Protein AF-A0A170W7Z3-F1 (afdb_monomer_lite)

InterPro domains:
  IPR026541 MRG domain [PF05712] (7-126)
  IPR038217 MRG, C-terminal domain superfamily [G3DSA:1.10.274.30] (10-127)

Radius of gyration: 22.73 Å; chains: 1; bounding box: 53×62×48 Å

Sequence (127 aa):
SDSDGSDDDFSSRAVHFIVSPTLMSTLNNDHALITEKSKVVNLPGVPTAVEVLEMWMREYTLSQVRLMCHNCQKRGHLRPSAGRPANTITIDNFCTSANLCREVADGLRIFLDFTIGTILLYEEERR

pLDDT: mean 81.75, std 17.05, range [41.94, 97.06]

Foldseek 3Di:
DDDDDDPPDPVPPDDDDDDDPVRVVVVVVVCCCCPVVVDDADPPHVVHLLVVLVVVLVVVLVVLVVVQVVLVVVVVPDDDDPDDPPPHCDPVNSVVVSVVSVVVSVVVVVVCVPPVQPPVDDPSHND

Structure (mmCIF, N/CA/C/O backbone):
data_AF-A0A170W7Z3-F1
#
_entry.id   AF-A0A170W7Z3-F1
#
loop_
_atom_site.group_PDB
_atom_site.id
_atom_site.type_symbol
_atom_site.label_atom_id
_atom_site.label_alt_id
_atom_site.label_comp_id
_atom_site.label_asym_id
_atom_site.label_entity_id
_atom_site.label_seq_id
_atom_site.pdbx_PDB_ins_code
_atom_site.Cartn_x
_atom_site.Cartn_y
_atom_site.Cartn_z
_atom_site.occupancy
_atom_site.B_iso_or_equiv
_atom_site.auth_seq_id
_atom_site.auth_comp_id
_atom_site.auth_asym_id
_atom_site.auth_atom_id
_atom_site.pdbx_PDB_model_num
ATOM 1 N N . SER A 1 1 ? 8.832 -46.876 18.497 1.00 44.28 1 SER A N 1
ATOM 2 C CA . SER A 1 1 ? 9.269 -45.513 18.825 1.00 44.28 1 SER A CA 1
ATOM 3 C C . SER A 1 1 ? 9.614 -44.861 17.516 1.00 44.28 1 SER A C 1
ATOM 5 O O . SER A 1 1 ? 10.765 -44.937 17.118 1.00 44.28 1 SER A O 1
ATOM 7 N N . ASP A 1 2 ? 8.613 -44.316 16.832 1.00 41.94 2 ASP A N 1
ATOM 8 C CA . ASP A 1 2 ? 8.785 -43.804 15.474 1.00 41.94 2 ASP A CA 1
ATOM 9 C C . ASP A 1 2 ? 8.496 -42.307 15.513 1.00 41.94 2 ASP A C 1
ATOM 11 O O . ASP A 1 2 ? 7.349 -41.871 15.601 1.00 41.94 2 ASP A O 1
ATOM 15 N N . SER A 1 3 ? 9.579 -41.536 15.559 1.00 58.91 3 SER A N 1
ATOM 16 C CA . SER A 1 3 ? 9.583 -40.144 15.133 1.00 58.91 3 SER A CA 1
ATOM 17 C C . SER A 1 3 ? 9.641 -40.144 13.614 1.00 58.91 3 SER A C 1
ATOM 19 O O . SER A 1 3 ? 10.616 -40.641 13.055 1.00 58.91 3 SER A O 1
ATOM 21 N N . ASP A 1 4 ? 8.647 -39.547 12.969 1.00 50.69 4 ASP A N 1
ATOM 22 C CA . ASP A 1 4 ? 8.819 -39.002 11.628 1.00 50.69 4 ASP A CA 1
ATOM 23 C C . ASP A 1 4 ? 8.270 -37.576 11.639 1.00 50.69 4 ASP A C 1
ATOM 25 O O . ASP A 1 4 ? 7.073 -37.342 11.820 1.00 50.69 4 ASP A O 1
ATOM 29 N N . GLY A 1 5 ? 9.203 -36.627 11.611 1.00 56.19 5 GLY A N 1
ATOM 30 C CA . GLY A 1 5 ? 8.936 -35.199 11.575 1.00 56.19 5 GLY A CA 1
ATOM 31 C C . GLY A 1 5 ? 8.610 -34.767 10.151 1.00 56.19 5 GLY A C 1
ATOM 32 O O . GLY A 1 5 ? 9.293 -35.139 9.200 1.00 56.19 5 GLY A O 1
ATOM 33 N N . SER A 1 6 ? 7.567 -33.957 10.004 1.00 52.16 6 SER A N 1
ATOM 34 C CA . SER A 1 6 ? 7.235 -33.287 8.742 1.00 52.16 6 SER A CA 1
ATOM 35 C C . SER A 1 6 ? 6.566 -31.935 8.994 1.00 52.16 6 SER A C 1
ATOM 37 O O . SER A 1 6 ? 5.547 -31.606 8.398 1.00 52.16 6 SER A O 1
ATOM 39 N N . ASP A 1 7 ? 7.170 -31.132 9.875 1.00 54.16 7 ASP A N 1
ATOM 40 C CA . ASP A 1 7 ? 6.730 -29.755 10.152 1.00 54.16 7 ASP A CA 1
ATOM 41 C C . ASP A 1 7 ? 7.517 -28.690 9.347 1.00 54.16 7 ASP A C 1
ATOM 43 O O . ASP A 1 7 ? 7.304 -27.492 9.525 1.00 54.16 7 ASP A O 1
ATOM 47 N N . ASP A 1 8 ? 8.396 -29.089 8.417 1.00 52.53 8 ASP A N 1
ATOM 48 C CA . ASP A 1 8 ? 9.417 -28.193 7.843 1.00 52.53 8 ASP A CA 1
ATOM 49 C C . ASP A 1 8 ? 9.124 -27.595 6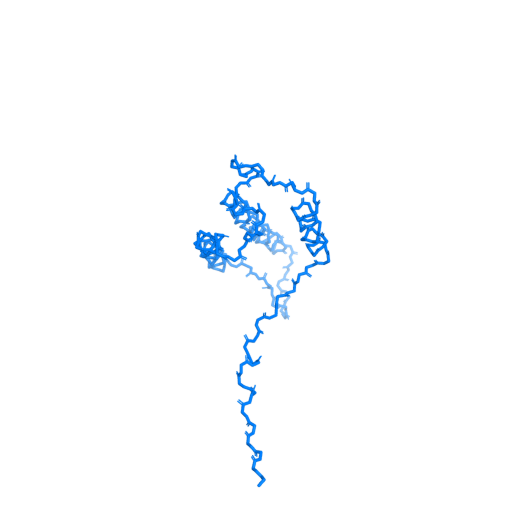.445 1.00 52.53 8 ASP A C 1
ATOM 51 O O . ASP A 1 8 ? 10.005 -26.949 5.879 1.00 52.53 8 ASP A O 1
ATOM 55 N N . ASP A 1 9 ? 7.920 -27.720 5.865 1.00 52.75 9 ASP A N 1
ATOM 56 C CA . ASP A 1 9 ? 7.674 -27.203 4.492 1.00 52.75 9 ASP A CA 1
ATOM 57 C C . ASP A 1 9 ? 6.904 -25.864 4.410 1.00 52.75 9 ASP A C 1
ATOM 59 O O . ASP A 1 9 ? 6.962 -25.161 3.400 1.00 52.75 9 ASP A O 1
ATOM 63 N N . PHE A 1 10 ? 6.245 -25.413 5.485 1.00 50.44 10 PHE A N 1
ATOM 64 C CA . PHE A 1 10 ? 5.542 -24.112 5.480 1.00 50.44 10 PHE A CA 1
ATOM 65 C C . PHE A 1 10 ? 6.452 -22.904 5.755 1.00 50.44 10 PHE A C 1
ATOM 67 O O . PHE A 1 10 ? 6.100 -21.770 5.423 1.00 50.44 10 PHE A O 1
ATOM 74 N N . SER A 1 11 ? 7.635 -23.129 6.331 1.00 56.53 11 SER A N 1
ATOM 75 C CA . SER A 1 11 ? 8.569 -22.057 6.705 1.00 56.53 11 SER A CA 1
ATOM 76 C C . SER A 1 11 ? 9.284 -21.435 5.492 1.00 56.53 11 SER A C 1
ATOM 78 O O . SER A 1 11 ? 9.620 -20.249 5.489 1.00 56.53 11 SER A O 1
ATOM 80 N N . SER A 1 12 ? 9.441 -22.191 4.399 1.00 55.78 12 SER A N 1
ATOM 81 C CA . SER A 1 12 ? 10.279 -21.814 3.246 1.00 55.78 12 SER A CA 1
ATOM 82 C C . SER A 1 12 ? 9.732 -20.678 2.370 1.00 55.78 12 SER A C 1
ATOM 84 O O . SER A 1 12 ? 10.410 -20.237 1.441 1.00 55.78 12 SER A O 1
ATOM 86 N N . ARG A 1 13 ? 8.520 -20.175 2.636 1.00 64.50 13 ARG A N 1
ATOM 87 C CA . ARG A 1 13 ? 7.887 -19.116 1.829 1.00 64.50 13 ARG A CA 1
ATOM 88 C C . ARG A 1 13 ? 7.434 -17.899 2.630 1.00 64.50 13 ARG A C 1
ATOM 90 O O . ARG A 1 13 ? 6.672 -17.083 2.111 1.00 64.50 13 ARG A O 1
ATOM 97 N N . ALA A 1 14 ? 7.898 -17.763 3.871 1.00 74.12 14 ALA A N 1
ATOM 98 C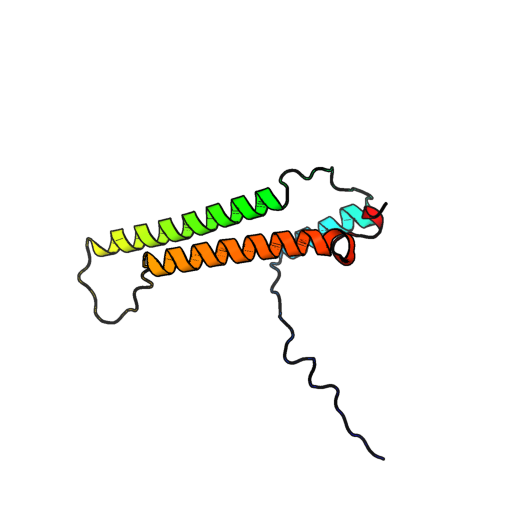 CA . ALA A 1 14 ? 7.609 -16.592 4.684 1.00 74.12 14 ALA A CA 1
ATOM 99 C C . ALA A 1 14 ? 8.170 -15.325 4.010 1.00 74.12 14 ALA A C 1
ATOM 101 O O . ALA A 1 14 ? 9.382 -15.139 3.889 1.00 74.12 14 ALA A O 1
ATOM 102 N N . VAL A 1 15 ? 7.280 -14.444 3.547 1.00 81.56 15 VAL A N 1
ATOM 103 C CA . VAL A 1 15 ? 7.659 -13.130 3.018 1.00 81.56 15 VAL A CA 1
ATOM 104 C C . VAL A 1 15 ? 7.954 -12.219 4.203 1.00 81.56 15 VAL A C 1
ATOM 106 O O . VAL A 1 15 ? 7.051 -11.823 4.936 1.00 81.56 15 VAL A O 1
ATOM 109 N N . HIS A 1 16 ? 9.229 -11.891 4.403 1.00 82.69 16 HIS A N 1
ATOM 110 C CA . HIS A 1 16 ? 9.641 -11.011 5.489 1.00 82.69 16 HIS A CA 1
ATOM 111 C C . HIS A 1 16 ? 9.473 -9.539 5.089 1.00 82.69 16 HIS A C 1
ATOM 113 O O . HIS A 1 16 ? 10.255 -9.002 4.301 1.00 82.69 16 HIS A O 1
ATOM 119 N N . PHE A 1 17 ? 8.482 -8.861 5.666 1.00 84.12 17 PHE A N 1
ATOM 120 C CA . PHE A 1 17 ? 8.316 -7.417 5.513 1.00 84.12 17 PHE A CA 1
ATOM 121 C C . PHE A 1 17 ? 9.184 -6.665 6.521 1.00 84.12 17 PHE A C 1
ATOM 123 O O . PHE A 1 17 ? 9.109 -6.892 7.726 1.00 84.12 17 PHE A O 1
ATOM 130 N N . ILE A 1 18 ? 10.010 -5.743 6.027 1.00 89.75 18 ILE A N 1
ATOM 131 C CA . ILE A 1 18 ? 10.804 -4.859 6.882 1.00 89.75 18 ILE A CA 1
ATOM 132 C C . ILE A 1 18 ? 10.001 -3.579 7.115 1.00 89.75 18 ILE A C 1
ATOM 134 O O . ILE A 1 18 ? 9.816 -2.778 6.200 1.00 89.75 18 ILE A O 1
ATOM 138 N N . VAL A 1 19 ? 9.540 -3.381 8.348 1.00 90.25 19 VAL A N 1
ATOM 139 C CA . VAL A 1 19 ? 8.846 -2.162 8.782 1.00 90.25 19 VAL A CA 1
ATOM 140 C C . VAL A 1 19 ? 9.873 -1.205 9.382 1.00 90.25 19 VAL A C 1
ATOM 142 O O . VAL A 1 19 ? 10.664 -1.590 10.242 1.00 90.25 19 VAL A O 1
ATOM 145 N N . SER A 1 20 ? 9.891 0.049 8.923 1.00 94.69 20 SER A N 1
ATOM 146 C CA . SER A 1 20 ? 10.822 1.045 9.461 1.00 94.69 20 SER A CA 1
ATOM 147 C C . SER A 1 20 ? 10.486 1.381 10.924 1.00 94.69 20 SER A C 1
ATOM 149 O O . SER A 1 20 ? 9.312 1.348 11.300 1.00 94.69 20 SER A O 1
ATOM 151 N N . PRO A 1 21 ? 11.468 1.770 11.760 1.00 95.12 21 PRO A N 1
ATOM 152 C CA . PRO A 1 21 ? 11.202 2.139 13.154 1.00 95.12 21 PRO A CA 1
ATOM 153 C C . PRO A 1 21 ? 10.176 3.271 13.291 1.00 95.12 21 PRO A C 1
ATOM 155 O O . PRO A 1 21 ? 9.356 3.266 14.206 1.00 95.12 21 PRO A O 1
ATOM 158 N N . THR A 1 22 ? 10.189 4.225 12.356 1.00 96.38 22 THR A N 1
ATOM 159 C CA . THR A 1 22 ? 9.212 5.317 12.309 1.00 96.38 22 THR A CA 1
ATOM 160 C C . THR A 1 22 ? 7.804 4.790 12.062 1.00 96.38 22 THR A C 1
ATOM 162 O O . THR A 1 22 ? 6.895 5.157 12.798 1.00 96.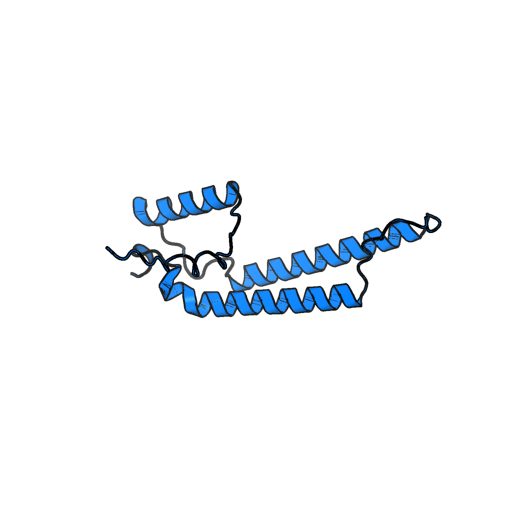38 22 THR A O 1
ATOM 165 N N . LEU A 1 23 ? 7.630 3.895 11.083 1.00 94.44 23 LEU A N 1
ATOM 166 C CA . LEU A 1 23 ? 6.325 3.311 10.776 1.00 94.44 23 LEU A CA 1
ATOM 167 C C . LEU A 1 23 ? 5.823 2.435 11.929 1.00 94.44 23 LEU A C 1
ATOM 169 O O . LEU A 1 23 ? 4.656 2.520 12.294 1.00 94.44 23 LEU A O 1
ATOM 173 N N . MET A 1 24 ? 6.713 1.669 12.562 1.00 95.88 24 MET A N 1
ATOM 174 C CA . MET A 1 24 ? 6.376 0.880 13.748 1.00 95.88 24 MET A CA 1
ATOM 175 C C . MET A 1 24 ? 5.892 1.771 14.902 1.00 95.88 24 MET A C 1
ATOM 177 O O . MET A 1 24 ? 4.898 1.465 15.553 1.00 95.88 24 MET A O 1
ATOM 181 N N . SER A 1 25 ? 6.555 2.907 15.133 1.00 96.69 25 SER A N 1
ATOM 182 C CA . SER A 1 25 ? 6.119 3.890 16.132 1.00 96.69 25 SER A CA 1
ATOM 183 C C . SER A 1 25 ? 4.727 4.453 15.817 1.00 96.69 25 SER A C 1
ATOM 185 O O . SER A 1 25 ? 3.886 4.557 16.709 1.00 96.69 25 SER A O 1
ATOM 187 N N . THR A 1 26 ? 4.452 4.756 14.543 1.00 96.12 26 THR A N 1
ATOM 188 C CA . THR A 1 26 ? 3.125 5.200 14.095 1.00 96.12 26 THR A CA 1
ATOM 189 C C . THR A 1 26 ? 2.052 4.143 14.354 1.00 96.12 26 THR A C 1
ATOM 191 O O . THR A 1 26 ? 1.016 4.491 14.912 1.00 96.12 26 THR A O 1
ATOM 194 N N . LEU A 1 27 ? 2.312 2.872 14.027 1.00 95.06 27 LEU A N 1
ATOM 195 C CA . LEU A 1 27 ? 1.379 1.761 14.266 1.00 95.06 27 LEU A CA 1
ATOM 196 C C . LEU A 1 27 ? 1.089 1.556 15.759 1.00 95.06 27 LEU A C 1
ATOM 198 O O . LEU A 1 27 ? -0.061 1.404 16.154 1.00 95.06 27 LEU A O 1
ATOM 202 N N . ASN A 1 28 ? 2.117 1.620 16.607 1.00 95.81 28 ASN A N 1
ATOM 203 C CA . ASN A 1 28 ? 1.938 1.502 18.057 1.00 95.81 28 ASN A CA 1
ATOM 204 C C . ASN A 1 28 ? 1.096 2.653 18.627 1.00 95.81 28 ASN A C 1
ATOM 206 O O . ASN A 1 28 ? 0.261 2.450 19.508 1.00 95.81 28 ASN A O 1
ATOM 210 N N . ASN A 1 29 ? 1.315 3.872 18.131 1.00 96.12 29 ASN A N 1
ATOM 211 C CA . ASN A 1 29 ? 0.524 5.025 18.543 1.00 96.12 29 ASN A CA 1
ATOM 212 C C . ASN A 1 29 ? -0.932 4.930 18.059 1.00 96.12 29 ASN A C 1
ATOM 214 O O . ASN A 1 29 ? -1.834 5.287 18.811 1.00 96.12 29 ASN A O 1
ATOM 218 N N . ASP A 1 30 ? -1.155 4.449 16.837 1.00 95.12 30 ASP A N 1
ATOM 219 C CA . ASP A 1 30 ? -2.488 4.195 16.282 1.00 95.12 30 ASP A CA 1
ATOM 220 C C . ASP A 1 30 ? -3.274 3.190 17.141 1.00 95.12 30 ASP A C 1
ATOM 222 O O . ASP A 1 30 ? -4.353 3.516 17.642 1.00 95.12 30 ASP A O 1
ATOM 226 N N . HIS A 1 31 ? -2.657 2.048 17.465 1.00 94.81 31 HIS A N 1
ATOM 227 C CA . HIS A 1 31 ? -3.227 1.056 18.378 1.00 94.81 31 HIS A CA 1
ATOM 228 C C . HIS A 1 31 ? -3.652 1.678 19.718 1.00 94.81 31 HIS A C 1
ATOM 230 O O . HIS A 1 31 ? -4.780 1.479 20.168 1.00 94.81 31 HIS A O 1
ATOM 236 N N . ALA A 1 32 ? -2.776 2.463 20.358 1.00 95.81 32 ALA A N 1
ATOM 237 C CA . ALA A 1 32 ? -3.082 3.105 21.640 1.00 95.81 32 ALA A CA 1
ATOM 238 C C . ALA A 1 32 ? -4.197 4.167 21.532 1.00 95.81 32 ALA A C 1
ATOM 240 O O . ALA A 1 32 ? -4.952 4.387 22.481 1.00 95.81 32 ALA A O 1
ATOM 241 N N . LEU A 1 33 ? -4.321 4.859 20.394 1.00 95.00 33 LEU A N 1
ATOM 242 C CA . LEU A 1 33 ? -5.397 5.831 20.178 1.00 95.00 33 LEU A CA 1
ATOM 243 C C . LEU A 1 33 ? -6.766 5.152 20.081 1.00 95.00 33 LEU A C 1
ATOM 245 O O . LEU A 1 33 ? -7.731 5.662 20.657 1.00 95.00 33 LEU A O 1
ATOM 249 N N . ILE A 1 34 ? -6.836 4.014 19.400 1.00 94.06 34 ILE A N 1
ATOM 250 C CA . ILE A 1 34 ? -8.093 3.313 19.142 1.00 94.06 34 ILE A CA 1
ATOM 251 C C . ILE A 1 34 ? -8.514 2.490 20.365 1.00 94.06 34 ILE A C 1
ATOM 253 O O . ILE A 1 34 ? -9.608 2.695 20.892 1.00 94.06 34 ILE A O 1
ATOM 257 N N . THR A 1 35 ? -7.624 1.638 20.877 1.00 92.25 35 THR A N 1
ATOM 258 C CA . THR A 1 35 ? -7.949 0.673 21.945 1.00 92.25 35 THR A CA 1
ATOM 259 C C . THR A 1 35 ? -8.033 1.317 23.332 1.00 92.25 35 THR A C 1
ATOM 261 O O . THR A 1 35 ? -8.977 1.071 24.078 1.00 92.25 35 THR A O 1
ATOM 264 N N . GLU A 1 36 ? -7.086 2.193 23.689 1.00 93.00 36 GLU A N 1
ATOM 265 C CA . GLU A 1 36 ? -7.017 2.769 25.043 1.00 93.00 36 GLU A CA 1
ATOM 266 C C . GLU A 1 36 ? -7.773 4.096 25.162 1.00 93.00 36 GLU A C 1
ATOM 268 O O . GLU A 1 36 ? -8.325 4.417 26.215 1.00 93.00 36 GLU A O 1
ATOM 273 N N . LYS A 1 37 ? -7.767 4.905 24.095 1.00 90.88 37 LYS A N 1
ATOM 274 C CA . LYS A 1 37 ? -8.316 6.273 24.110 1.00 90.88 37 LYS A CA 1
ATOM 275 C C . LYS A 1 37 ? -9.645 6.402 23.367 1.00 90.88 37 LYS A C 1
ATOM 277 O O . LYS A 1 37 ? -10.188 7.508 23.336 1.00 90.88 37 LYS A O 1
ATOM 282 N N . SER A 1 38 ? -10.148 5.312 22.779 1.00 87.56 38 SER A N 1
ATOM 283 C CA . SER A 1 38 ? -11.408 5.255 22.023 1.00 87.56 38 SER A CA 1
ATOM 284 C C . SER A 1 38 ? -11.539 6.372 20.981 1.00 87.56 38 SER A C 1
ATOM 286 O O . SER A 1 38 ? -12.612 6.951 20.795 1.00 87.56 38 SER A O 1
ATOM 288 N N . LYS A 1 39 ? -10.428 6.717 20.322 1.00 89.31 39 LYS A N 1
ATOM 289 C CA . LYS A 1 39 ? -10.402 7.694 19.234 1.00 89.31 39 LYS A CA 1
ATOM 290 C C . LYS A 1 39 ? -10.458 6.961 17.907 1.00 89.31 39 LYS A C 1
ATOM 292 O O . LYS A 1 39 ? -9.489 6.323 17.521 1.00 89.31 39 LYS A O 1
ATOM 297 N N . VAL A 1 40 ? -11.577 7.111 17.212 1.00 86.88 40 VAL A N 1
ATOM 298 C CA . VAL A 1 40 ? -11.774 6.578 15.862 1.00 86.88 40 VAL A CA 1
ATOM 299 C C . VAL A 1 40 ? -11.464 7.636 14.807 1.00 86.88 40 VAL A C 1
ATOM 301 O O . VAL A 1 40 ? -11.598 8.842 15.050 1.00 86.88 40 VAL A O 1
ATOM 304 N N . VAL A 1 41 ? -11.034 7.184 13.631 1.00 87.69 41 VAL A N 1
ATOM 305 C CA . VAL A 1 41 ? -10.788 8.059 12.481 1.00 87.69 41 VAL A CA 1
ATOM 306 C C . VAL A 1 41 ? -12.112 8.648 11.991 1.00 87.69 41 VAL A C 1
ATOM 308 O O . VAL A 1 41 ? -13.131 7.966 11.922 1.00 87.69 41 VAL A O 1
ATOM 311 N N . ASN A 1 42 ? -12.103 9.935 11.637 1.00 88.31 42 ASN A N 1
ATOM 312 C CA . ASN A 1 42 ? -13.272 10.572 11.042 1.00 88.31 42 ASN A CA 1
ATOM 313 C C . ASN A 1 42 ? -13.423 10.134 9.579 1.00 88.31 42 ASN A C 1
ATOM 315 O O . ASN A 1 42 ? -12.478 10.273 8.800 1.00 88.31 42 ASN A O 1
ATOM 319 N N . LEU A 1 43 ? -14.605 9.635 9.211 1.00 89.25 43 LEU A N 1
ATOM 320 C CA . LEU A 1 43 ? -14.903 9.192 7.852 1.00 89.25 43 LEU A CA 1
ATOM 321 C C . LEU A 1 43 ? -15.725 10.244 7.078 1.00 89.25 43 LEU A C 1
ATOM 323 O O . LEU A 1 43 ? -16.623 10.859 7.656 1.00 89.25 43 LEU A O 1
ATOM 327 N N . PRO A 1 44 ? -15.463 10.434 5.769 1.00 87.31 44 PRO A N 1
ATOM 328 C CA . PRO A 1 44 ? -14.420 9.770 4.984 1.00 87.31 44 PRO A CA 1
ATOM 329 C C . PRO A 1 44 ? -13.017 10.252 5.385 1.00 87.31 44 PRO A C 1
ATOM 331 O O . PRO A 1 44 ? -12.822 11.430 5.680 1.00 87.31 44 PRO A O 1
ATOM 334 N N . GLY A 1 45 ? -12.045 9.335 5.403 1.00 86.12 45 GLY A N 1
ATOM 335 C CA . GLY A 1 45 ? -10.655 9.683 5.697 1.00 86.12 45 GLY A CA 1
ATOM 336 C C . GLY A 1 45 ? -10.117 10.669 4.660 1.00 86.12 45 GLY A C 1
ATOM 337 O O . GLY A 1 45 ? -10.342 10.486 3.465 1.00 86.12 45 GLY A O 1
ATOM 338 N N . VAL A 1 46 ? -9.427 11.716 5.115 1.00 90.31 46 VAL A N 1
ATOM 339 C CA . VAL A 1 46 ? -8.810 12.726 4.245 1.00 90.31 46 VAL A CA 1
ATOM 340 C C . VAL A 1 46 ? -7.307 12.779 4.541 1.00 90.31 46 VAL A C 1
ATOM 342 O O . VAL A 1 46 ? -6.931 13.215 5.633 1.00 90.31 46 VAL A O 1
ATOM 345 N N . PRO A 1 47 ? -6.437 12.370 3.600 1.00 92.62 47 PRO A N 1
ATOM 346 C CA . PRO A 1 47 ? -6.752 11.799 2.284 1.00 92.62 47 PRO A CA 1
ATOM 347 C C . PRO A 1 47 ? -7.290 10.359 2.367 1.00 92.62 47 PRO A C 1
ATOM 349 O O . PRO A 1 47 ? -6.998 9.616 3.306 1.00 92.62 47 PRO A O 1
ATOM 352 N N . THR A 1 48 ? -8.048 9.955 1.354 1.00 94.25 48 THR A N 1
ATOM 353 C CA . THR A 1 48 ? -8.512 8.576 1.162 1.00 94.25 48 THR A CA 1
ATOM 354 C C . THR A 1 48 ? -7.361 7.663 0.729 1.00 94.25 48 THR A C 1
ATOM 356 O O . THR A 1 48 ? -6.352 8.115 0.187 1.00 94.25 48 THR A O 1
ATOM 359 N N . ALA A 1 49 ? -7.520 6.346 0.899 1.00 93.81 49 ALA A N 1
ATOM 360 C CA . ALA A 1 49 ? -6.518 5.377 0.444 1.00 93.81 49 ALA A CA 1
ATOM 361 C C . ALA A 1 49 ? -6.234 5.484 -1.068 1.00 93.81 49 ALA A C 1
ATOM 363 O O . ALA A 1 49 ? -5.086 5.362 -1.489 1.00 93.81 49 ALA A O 1
ATOM 364 N N . VAL A 1 50 ? -7.261 5.768 -1.880 1.00 94.81 50 VAL A N 1
ATOM 365 C CA . VAL A 1 50 ? -7.119 5.963 -3.332 1.00 94.81 50 VAL A CA 1
ATOM 366 C C . VAL A 1 50 ? -6.251 7.185 -3.632 1.00 94.81 50 VAL A C 1
ATOM 368 O O . VAL A 1 50 ? -5.297 7.077 -4.397 1.00 94.81 50 VAL A O 1
ATOM 371 N N . GLU A 1 51 ? -6.511 8.316 -2.974 1.00 96.31 51 GLU A N 1
ATOM 372 C CA . GLU A 1 51 ? -5.703 9.531 -3.140 1.00 96.31 51 GLU A CA 1
ATOM 373 C C . GLU A 1 51 ? -4.242 9.301 -2.724 1.00 96.31 51 GLU A C 1
ATOM 375 O O . GLU A 1 51 ? -3.325 9.742 -3.417 1.00 96.31 51 GLU A O 1
ATOM 380 N N . VAL A 1 52 ? -3.998 8.555 -1.641 1.00 96.38 52 VAL A N 1
ATOM 381 C CA . VAL A 1 52 ? -2.634 8.193 -1.211 1.00 96.38 52 VAL A CA 1
ATOM 382 C C . VAL A 1 52 ? -1.917 7.352 -2.276 1.00 96.38 52 VAL A C 1
ATOM 384 O O . VAL A 1 52 ? -0.753 7.620 -2.587 1.00 96.38 52 VAL A O 1
ATOM 387 N N . LEU A 1 53 ? -2.598 6.367 -2.871 1.00 96.75 53 LEU A N 1
ATOM 388 C CA . LEU A 1 53 ? -2.039 5.545 -3.952 1.00 96.75 53 LEU A CA 1
ATOM 389 C C . LEU A 1 53 ? -1.742 6.380 -5.207 1.00 96.75 53 LEU A C 1
ATOM 391 O O . LEU A 1 53 ? -0.683 6.220 -5.819 1.00 96.75 53 LEU A O 1
ATOM 395 N N . GLU A 1 54 ? -2.625 7.311 -5.570 1.00 95.31 54 GLU A N 1
ATOM 396 C CA . GLU A 1 54 ? -2.408 8.240 -6.685 1.00 95.31 54 GLU A CA 1
ATOM 397 C C . GLU A 1 54 ? -1.207 9.161 -6.453 1.00 95.31 54 GLU A C 1
ATOM 399 O O . GLU A 1 54 ? -0.379 9.356 -7.354 1.00 95.31 54 GLU A O 1
ATOM 404 N N . MET A 1 55 ? -1.080 9.706 -5.241 1.00 96.62 55 MET A N 1
ATOM 405 C CA . MET A 1 55 ? 0.070 10.517 -4.842 1.00 96.62 55 MET A CA 1
ATOM 406 C C . MET A 1 55 ? 1.368 9.712 -4.944 1.00 96.62 55 MET A C 1
ATOM 408 O O . MET A 1 55 ? 2.347 10.199 -5.515 1.00 96.62 55 MET A O 1
ATOM 412 N N . TRP A 1 56 ? 1.370 8.467 -4.462 1.00 96.12 56 TRP A N 1
ATOM 413 C CA . TRP A 1 56 ? 2.529 7.583 -4.562 1.00 96.12 56 TRP A CA 1
ATOM 414 C C . TRP A 1 56 ? 2.927 7.299 -6.018 1.00 96.12 56 TRP A C 1
ATOM 416 O O . TRP A 1 56 ? 4.096 7.471 -6.372 1.00 96.12 56 TRP A O 1
ATOM 426 N N . MET A 1 57 ? 1.972 6.940 -6.885 1.00 95.88 57 MET A N 1
ATOM 427 C CA . MET A 1 57 ? 2.241 6.695 -8.311 1.00 95.88 57 MET A CA 1
ATOM 428 C C . MET A 1 57 ? 2.837 7.927 -9.004 1.00 95.88 57 MET A C 1
ATOM 430 O O . MET A 1 57 ? 3.773 7.812 -9.808 1.00 95.88 57 MET A O 1
ATOM 434 N N . ARG A 1 58 ? 2.315 9.119 -8.688 1.00 94.75 58 ARG A N 1
ATOM 435 C CA . ARG A 1 58 ? 2.813 10.390 -9.225 1.00 94.75 58 ARG A CA 1
ATOM 436 C C . ARG A 1 58 ? 4.257 10.639 -8.801 1.00 94.75 58 ARG A C 1
ATOM 438 O O . ARG A 1 58 ? 5.100 10.886 -9.664 1.00 94.75 58 ARG A O 1
ATOM 445 N N . GLU A 1 59 ? 4.552 10.541 -7.508 1.00 95.06 59 GLU A N 1
ATOM 446 C CA . GLU A 1 59 ? 5.904 10.763 -6.982 1.00 95.06 59 GLU A CA 1
ATOM 447 C C . GLU A 1 59 ? 6.907 9.729 -7.501 1.00 95.06 59 GLU A C 1
ATOM 449 O O . GLU A 1 59 ? 8.035 10.082 -7.864 1.00 95.06 59 GLU A O 1
ATOM 454 N N . TYR A 1 60 ? 6.495 8.466 -7.629 1.00 93.56 60 TYR A N 1
ATOM 455 C CA . TYR A 1 60 ? 7.318 7.423 -8.236 1.00 93.56 60 TYR A CA 1
ATOM 456 C C . TYR A 1 60 ? 7.664 7.759 -9.693 1.00 93.56 60 TYR A C 1
ATOM 458 O O . TYR A 1 60 ? 8.837 7.782 -10.074 1.00 93.56 60 TYR A O 1
ATOM 466 N N . THR A 1 61 ? 6.655 8.097 -10.499 1.00 91.06 61 THR A N 1
ATOM 467 C CA . THR A 1 61 ? 6.838 8.441 -11.916 1.00 91.06 61 THR A CA 1
ATOM 468 C C . THR A 1 61 ? 7.741 9.667 -12.076 1.00 91.06 61 THR A C 1
ATOM 470 O O . THR A 1 61 ? 8.686 9.648 -12.869 1.00 91.06 61 THR A O 1
ATOM 473 N N . LEU A 1 62 ? 7.512 10.718 -11.282 1.00 91.50 62 LEU A N 1
ATOM 474 C CA . LEU A 1 62 ? 8.345 11.922 -11.280 1.00 91.50 62 LEU A CA 1
ATOM 475 C C . LEU A 1 62 ? 9.792 11.622 -10.875 1.00 91.50 62 LEU A C 1
ATOM 477 O O . LEU A 1 62 ? 10.721 12.172 -11.471 1.00 91.50 62 LEU A O 1
ATOM 481 N N . SER A 1 63 ? 9.998 10.738 -9.901 1.00 90.44 63 SER A N 1
ATOM 482 C CA . SER A 1 63 ? 11.335 10.313 -9.474 1.00 90.44 63 SER A CA 1
ATOM 483 C C . SER A 1 63 ? 12.092 9.613 -10.604 1.00 90.44 63 SER A C 1
ATOM 485 O O . SER A 1 63 ? 13.264 9.920 -10.841 1.00 90.44 63 SER A O 1
ATOM 487 N N . GLN A 1 64 ? 11.413 8.752 -11.368 1.00 87.31 64 GLN A N 1
ATOM 488 C CA . GLN A 1 64 ? 12.014 8.091 -12.527 1.00 87.31 64 GLN A CA 1
ATOM 489 C C . GLN A 1 64 ? 12.362 9.084 -13.643 1.00 87.31 64 GLN A C 1
ATOM 491 O O . GLN A 1 64 ? 13.467 9.030 -14.187 1.00 87.31 64 GLN A O 1
ATOM 496 N N . VAL A 1 65 ? 11.483 10.051 -13.929 1.00 86.12 65 VAL A N 1
ATOM 497 C CA . VAL A 1 65 ? 11.761 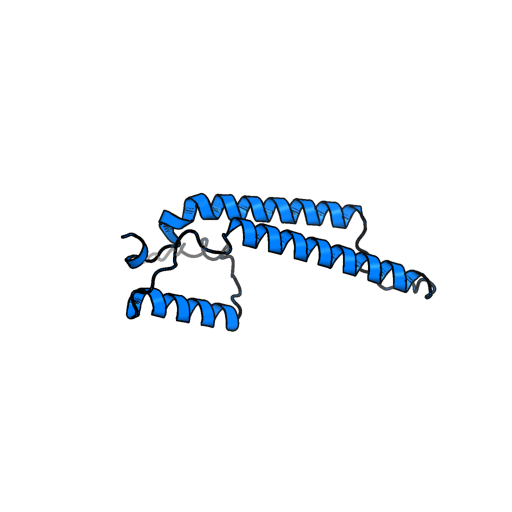11.120 -14.906 1.00 86.12 65 VAL A CA 1
ATOM 498 C C . VAL A 1 65 ? 12.977 11.951 -14.486 1.00 86.12 65 VAL A C 1
ATOM 500 O O . VAL A 1 65 ? 13.868 12.196 -15.300 1.00 86.12 65 VAL A O 1
ATOM 503 N N . ARG A 1 66 ? 13.072 12.350 -13.210 1.00 86.50 66 ARG A N 1
ATOM 504 C CA . ARG A 1 66 ? 14.236 13.093 -12.689 1.00 86.50 66 ARG A CA 1
ATOM 505 C C . ARG A 1 66 ? 15.533 12.311 -12.885 1.00 86.50 66 ARG A C 1
ATOM 507 O O . ARG A 1 66 ? 16.540 12.889 -13.299 1.00 86.50 66 ARG A O 1
ATOM 514 N N . LEU A 1 67 ? 15.503 11.004 -12.633 1.00 82.94 67 LEU A N 1
ATOM 515 C CA . LEU A 1 67 ? 16.658 10.132 -12.810 1.00 82.94 67 LEU A CA 1
ATOM 516 C C . LEU A 1 67 ? 17.050 9.986 -14.293 1.00 82.94 67 LEU A C 1
ATOM 518 O O . LEU A 1 67 ? 18.239 10.056 -14.615 1.00 82.94 67 LEU A O 1
ATOM 522 N N . MET A 1 68 ? 16.077 9.879 -15.206 1.00 78.44 68 MET A N 1
ATOM 523 C CA . MET A 1 68 ? 16.319 9.916 -16.656 1.00 78.44 68 MET A CA 1
ATOM 524 C C . MET A 1 68 ? 16.984 11.230 -17.089 1.00 78.44 68 MET A C 1
ATOM 526 O O . MET A 1 68 ? 18.042 11.201 -17.720 1.00 78.44 68 MET A O 1
ATOM 530 N N . CYS A 1 69 ? 16.421 12.380 -16.703 1.00 77.56 69 CYS A N 1
ATOM 531 C CA . CYS A 1 69 ? 16.948 13.702 -17.058 1.00 77.56 69 CYS A CA 1
ATOM 532 C C . CYS A 1 69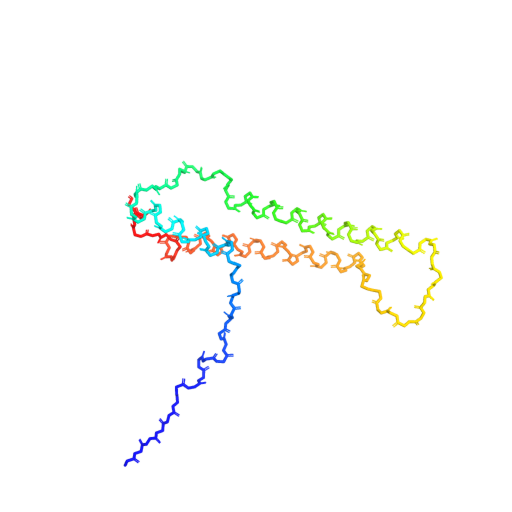 ? 18.377 13.918 -16.542 1.00 77.56 69 CYS A C 1
ATOM 534 O O . CYS A 1 69 ? 19.255 14.346 -17.295 1.00 77.56 69 CYS A O 1
ATOM 536 N N . HIS A 1 70 ? 18.642 13.559 -15.284 1.00 73.31 70 HIS A N 1
ATOM 537 C CA . HIS A 1 70 ? 19.974 13.668 -14.687 1.00 73.31 70 HIS A CA 1
ATOM 538 C C . HIS A 1 70 ? 21.016 12.802 -15.422 1.00 73.31 70 HIS A C 1
ATOM 540 O O . HIS A 1 70 ? 22.159 13.224 -15.625 1.00 73.31 70 HIS A O 1
ATOM 546 N N . ASN A 1 71 ? 20.624 11.612 -15.884 1.00 65.94 71 ASN A N 1
ATOM 547 C CA . ASN A 1 71 ? 21.492 10.742 -16.677 1.00 65.94 71 ASN A CA 1
ATOM 548 C C . ASN A 1 71 ? 21.750 11.290 -18.091 1.00 65.94 71 ASN A C 1
ATOM 550 O O . ASN A 1 71 ? 22.871 11.170 -18.591 1.00 65.94 71 ASN A O 1
ATOM 554 N N . CYS A 1 72 ? 20.762 11.934 -18.718 1.00 59.53 72 CYS A N 1
ATOM 555 C CA . CYS A 1 72 ? 20.930 12.615 -20.006 1.00 59.53 72 CYS A CA 1
ATOM 556 C C . CYS A 1 72 ? 21.891 13.809 -19.901 1.00 59.53 72 CYS A C 1
ATOM 558 O O . CYS A 1 72 ? 22.746 13.993 -20.767 1.00 59.53 72 CYS A O 1
ATOM 560 N N . GLN A 1 73 ? 21.822 14.577 -18.810 1.00 58.41 73 GLN A N 1
ATOM 561 C CA . GLN A 1 73 ? 22.644 15.775 -18.617 1.00 58.41 73 GLN A CA 1
ATOM 562 C C . GLN A 1 73 ? 24.130 15.450 -18.371 1.00 58.41 73 GLN A C 1
ATOM 564 O O . GLN A 1 73 ? 25.008 16.176 -18.834 1.00 58.41 73 GLN A O 1
ATOM 569 N N . LYS A 1 74 ? 24.441 14.307 -17.738 1.00 55.38 74 LYS A N 1
ATOM 570 C CA . LYS A 1 74 ? 25.829 13.822 -17.579 1.00 55.38 74 LYS A CA 1
ATOM 571 C C . LYS A 1 74 ? 26.466 13.309 -18.876 1.00 55.38 74 LYS A C 1
ATOM 573 O O . LYS A 1 74 ? 27.691 13.289 -18.978 1.00 55.38 74 LYS A O 1
ATOM 578 N N . ARG A 1 75 ? 25.664 12.916 -19.872 1.00 53.78 75 ARG A N 1
ATOM 579 C CA . ARG A 1 75 ? 26.156 12.422 -21.173 1.00 53.78 75 ARG A CA 1
ATOM 580 C C . ARG A 1 75 ? 26.606 13.540 -22.122 1.00 53.78 75 ARG A C 1
ATOM 582 O O . ARG A 1 75 ? 27.331 13.253 -23.065 1.00 53.78 75 ARG A O 1
ATOM 589 N N . GLY A 1 76 ? 26.238 14.797 -21.855 1.00 51.03 76 GLY A N 1
ATOM 590 C CA . GLY A 1 76 ? 26.625 15.950 -22.679 1.00 51.03 76 GLY A CA 1
ATOM 591 C C . GLY A 1 76 ? 28.083 16.411 -22.529 1.00 51.03 76 GLY A C 1
ATOM 592 O O . GLY A 1 76 ? 28.566 17.137 -23.390 1.00 51.03 76 GLY A O 1
ATOM 593 N N . HIS A 1 77 ? 28.804 15.988 -21.479 1.00 49.88 77 HIS A N 1
ATOM 594 C CA . HIS A 1 77 ? 30.152 16.507 -21.175 1.00 49.88 77 HIS A CA 1
ATOM 595 C C . HIS A 1 77 ? 31.238 15.461 -20.885 1.00 49.88 77 HIS A C 1
ATOM 597 O O . HIS A 1 77 ? 32.382 15.835 -20.636 1.00 49.88 77 HIS A O 1
ATOM 603 N N . LEU A 1 78 ? 30.942 14.161 -20.929 1.00 51.91 78 LEU A N 1
ATOM 604 C CA . LEU A 1 78 ? 31.927 13.127 -20.604 1.00 51.91 78 LEU A CA 1
ATOM 605 C C . LEU A 1 78 ? 31.960 12.064 -21.701 1.00 51.91 78 LEU A C 1
ATOM 607 O O . LEU A 1 78 ? 30.958 11.404 -21.975 1.00 51.91 78 LEU A O 1
ATOM 611 N N . ARG A 1 79 ? 33.138 11.906 -22.323 1.00 50.72 79 ARG A N 1
ATOM 612 C CA . ARG A 1 79 ? 33.455 10.786 -23.220 1.00 50.72 79 ARG A CA 1
ATOM 613 C C . ARG A 1 79 ? 33.026 9.464 -22.558 1.00 50.72 79 ARG A C 1
ATOM 615 O O . ARG A 1 79 ? 33.249 9.311 -21.355 1.00 50.72 79 ARG A O 1
ATOM 622 N N . PRO A 1 80 ? 32.447 8.507 -23.303 1.00 49.50 80 PRO A N 1
ATOM 623 C CA . PRO A 1 80 ? 32.015 7.238 -22.731 1.00 49.50 80 PRO A CA 1
ATOM 624 C C . PRO A 1 80 ? 33.230 6.484 -22.175 1.00 49.50 80 PRO A C 1
ATOM 626 O O . PRO A 1 80 ? 34.087 6.023 -22.923 1.00 49.50 80 PRO A O 1
ATOM 629 N N . SER A 1 81 ? 33.318 6.390 -20.847 1.00 47.47 81 SER A N 1
ATOM 630 C CA . SER A 1 81 ? 34.289 5.532 -20.170 1.00 47.47 81 SER A CA 1
ATOM 631 C C . SER A 1 81 ? 33.793 4.090 -20.268 1.00 47.47 81 SER A C 1
ATOM 633 O O . SER A 1 81 ? 32.749 3.744 -19.709 1.00 47.47 81 SER A O 1
ATOM 635 N N . ALA A 1 82 ? 34.505 3.270 -21.040 1.00 52.59 82 ALA A N 1
ATOM 636 C CA . ALA A 1 82 ? 34.241 1.846 -21.171 1.00 52.59 82 ALA A CA 1
ATOM 637 C C . ALA A 1 82 ? 34.434 1.166 -19.804 1.00 52.59 82 ALA A C 1
ATOM 639 O O . ALA A 1 82 ? 35.538 1.160 -19.270 1.00 52.59 82 ALA A O 1
ATOM 640 N N . GLY A 1 83 ? 33.360 0.612 -19.230 1.00 51.38 83 GLY A N 1
ATOM 641 C CA . GLY A 1 83 ? 33.466 -0.285 -18.071 1.00 51.38 83 GLY A CA 1
ATOM 642 C C . GLY A 1 83 ? 32.518 -0.042 -16.896 1.00 51.38 83 GLY A C 1
ATOM 643 O O . GLY A 1 83 ? 32.541 -0.832 -15.959 1.00 51.38 83 GLY A O 1
ATOM 644 N N . ARG A 1 84 ? 31.656 0.987 -16.908 1.00 50.31 84 ARG A N 1
ATOM 645 C CA . ARG A 1 84 ? 30.560 1.089 -15.922 1.00 50.31 84 ARG A CA 1
ATOM 646 C C . ARG A 1 84 ? 29.223 0.750 -16.578 1.00 50.31 84 ARG A C 1
ATOM 648 O O . ARG A 1 84 ? 28.900 1.397 -17.576 1.00 50.31 84 ARG A O 1
ATOM 655 N N . PRO A 1 85 ? 28.411 -0.174 -16.023 1.00 48.59 85 PRO A N 1
ATOM 656 C CA . PRO A 1 85 ? 27.011 -0.247 -16.401 1.00 48.59 85 PRO A CA 1
ATOM 657 C C . PRO A 1 85 ? 26.382 1.070 -15.951 1.00 48.59 85 PRO A C 1
ATOM 659 O O . PRO A 1 85 ? 26.135 1.308 -14.770 1.00 48.59 85 PRO A O 1
ATOM 662 N N . ALA A 1 86 ? 26.219 2.001 -16.884 1.00 56.94 86 ALA A N 1
ATOM 663 C CA . ALA A 1 86 ? 25.414 3.172 -16.630 1.00 56.94 86 ALA A CA 1
ATOM 664 C C . ALA A 1 86 ? 23.996 2.642 -16.427 1.00 56.94 86 ALA A C 1
ATOM 666 O O . ALA A 1 86 ? 23.405 2.180 -17.404 1.00 56.94 86 ALA A O 1
ATOM 667 N N . ASN A 1 87 ? 23.482 2.680 -15.191 1.00 56.38 87 ASN A N 1
ATOM 668 C CA . ASN A 1 87 ? 22.064 2.491 -14.866 1.00 56.38 87 ASN A CA 1
ATOM 669 C C . ASN A 1 87 ? 21.255 3.536 -15.644 1.00 56.38 87 ASN A C 1
ATOM 671 O O . ASN A 1 87 ? 20.899 4.601 -15.143 1.00 56.38 87 ASN A O 1
ATOM 675 N N . THR A 1 88 ? 21.077 3.271 -16.929 1.00 63.41 88 THR A N 1
ATOM 676 C CA . THR A 1 88 ? 20.473 4.162 -17.897 1.00 63.41 88 THR A CA 1
ATOM 677 C C . THR A 1 88 ? 19.032 3.730 -17.951 1.00 63.41 88 THR A C 1
ATOM 679 O O . THR A 1 88 ? 18.712 2.700 -18.535 1.00 63.41 88 THR A O 1
ATOM 682 N N . ILE A 1 89 ? 18.170 4.493 -17.295 1.00 69.19 89 ILE A N 1
ATOM 683 C CA . ILE A 1 89 ? 16.736 4.325 -17.471 1.00 69.19 89 ILE A CA 1
ATOM 684 C C . ILE A 1 89 ? 16.426 4.705 -18.919 1.00 69.19 89 ILE A C 1
ATOM 686 O O . ILE A 1 89 ? 16.574 5.862 -19.313 1.00 69.19 89 ILE A O 1
ATOM 690 N N . THR A 1 90 ? 16.084 3.703 -19.721 1.00 79.62 90 THR A N 1
ATOM 691 C CA . THR A 1 90 ? 15.568 3.870 -21.080 1.00 79.62 90 THR A CA 1
ATOM 692 C C . THR A 1 90 ? 14.078 4.196 -21.024 1.00 79.62 90 THR A C 1
ATOM 694 O O . THR A 1 90 ? 13.424 3.979 -20.002 1.00 79.62 90 THR A O 1
ATOM 697 N N . ILE A 1 91 ? 13.528 4.708 -22.127 1.00 81.62 91 ILE A N 1
ATOM 698 C CA . ILE A 1 91 ? 12.084 4.959 -22.248 1.00 81.62 91 ILE A CA 1
ATOM 699 C C . ILE A 1 91 ? 11.298 3.655 -22.033 1.00 81.62 91 ILE A C 1
ATOM 701 O O . ILE A 1 91 ? 10.320 3.651 -21.295 1.00 81.62 91 ILE A O 1
ATOM 705 N N . ASP A 1 92 ? 11.779 2.532 -22.570 1.00 84.44 92 ASP A N 1
ATOM 706 C CA . ASP A 1 92 ? 11.126 1.225 -22.409 1.00 84.44 92 ASP A CA 1
ATOM 707 C C . ASP A 1 92 ? 11.113 0.746 -20.949 1.00 84.44 92 ASP A C 1
ATOM 709 O O . ASP A 1 92 ? 10.082 0.291 -20.444 1.00 84.44 92 ASP A O 1
ATOM 713 N N . ASN A 1 93 ? 12.231 0.910 -20.228 1.00 85.38 93 ASN A N 1
ATOM 714 C CA . ASN A 1 93 ? 12.308 0.572 -18.804 1.00 85.38 93 ASN A CA 1
ATOM 715 C C . ASN A 1 93 ? 11.388 1.469 -17.968 1.00 85.38 93 ASN A C 1
ATOM 717 O O . ASN A 1 93 ? 10.766 0.998 -17.013 1.00 85.38 93 ASN A O 1
ATOM 721 N N . PHE A 1 94 ? 11.288 2.751 -18.328 1.00 87.69 94 PHE A N 1
ATOM 722 C CA . PHE A 1 94 ? 10.371 3.690 -17.689 1.00 87.69 94 PHE A CA 1
ATOM 723 C C . PHE A 1 94 ? 8.913 3.266 -17.885 1.00 87.69 94 PHE A C 1
ATOM 725 O O . PHE A 1 94 ? 8.197 3.112 -16.897 1.00 87.69 94 PHE A O 1
ATOM 732 N N . CYS A 1 95 ? 8.491 3.006 -19.126 1.00 87.44 95 CYS A N 1
ATOM 733 C CA . CYS A 1 95 ? 7.131 2.563 -19.437 1.00 87.44 95 CYS A CA 1
ATOM 734 C C . CYS A 1 95 ? 6.777 1.266 -18.698 1.00 87.44 95 CYS A C 1
ATOM 736 O O . CYS A 1 95 ? 5.708 1.162 -18.100 1.00 87.44 95 CYS A O 1
ATOM 738 N N . THR A 1 96 ? 7.703 0.303 -18.673 1.00 91.38 96 THR A N 1
ATOM 739 C CA . THR A 1 96 ? 7.527 -0.964 -17.947 1.00 91.38 96 THR A CA 1
ATOM 740 C C . THR A 1 96 ? 7.351 -0.734 -16.445 1.00 91.38 96 THR A C 1
ATOM 742 O O . THR A 1 96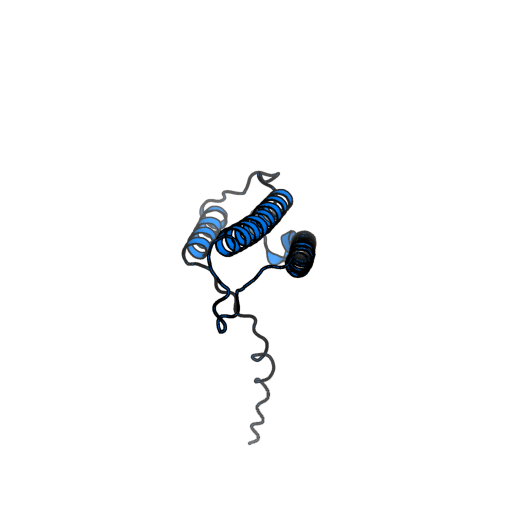 ? 6.424 -1.266 -15.838 1.00 91.38 96 THR A O 1
ATOM 745 N N . SER A 1 97 ? 8.195 0.109 -15.844 1.00 90.19 97 SER A N 1
ATOM 746 C CA . SER A 1 97 ? 8.124 0.425 -14.411 1.00 90.19 97 SER A CA 1
ATOM 747 C C . SER A 1 97 ? 6.851 1.194 -14.045 1.00 90.19 97 SER A C 1
ATOM 749 O O . SER A 1 97 ? 6.277 0.963 -12.985 1.00 90.19 97 SER A O 1
ATOM 751 N N . ALA A 1 98 ? 6.393 2.097 -14.917 1.00 90.94 98 ALA A N 1
ATOM 752 C CA . ALA A 1 98 ? 5.156 2.849 -14.724 1.00 90.94 98 ALA A CA 1
ATOM 753 C C . ALA A 1 98 ? 3.918 1.940 -14.797 1.00 90.94 98 ALA A C 1
ATOM 755 O O . ALA A 1 98 ? 3.030 2.044 -13.952 1.00 90.94 98 ALA A O 1
ATOM 756 N N . ASN A 1 99 ? 3.882 1.006 -15.754 1.00 93.44 99 ASN A N 1
ATOM 757 C CA . ASN A 1 99 ? 2.809 0.014 -15.848 1.00 93.44 99 ASN A CA 1
ATOM 758 C C . ASN A 1 99 ? 2.769 -0.885 -14.608 1.00 93.44 99 ASN A C 1
ATOM 760 O O . ASN A 1 99 ? 1.700 -1.062 -14.030 1.00 93.44 99 ASN A O 1
ATOM 764 N N . LEU A 1 100 ? 3.930 -1.364 -14.151 1.00 95.31 100 LEU A N 1
ATOM 765 C CA . LEU A 1 100 ? 4.026 -2.161 -12.930 1.00 95.31 100 LEU A CA 1
ATOM 766 C C . LEU A 1 100 ? 3.566 -1.371 -11.694 1.00 95.31 100 LEU A C 1
ATOM 768 O O . LEU A 1 100 ? 2.826 -1.889 -10.867 1.00 95.31 100 LEU A O 1
ATOM 772 N N . CYS A 1 101 ? 3.963 -0.101 -11.577 1.00 95.06 101 CYS A N 1
ATOM 773 C CA . CYS A 1 101 ? 3.519 0.780 -10.494 1.00 95.06 101 CYS A CA 1
ATOM 774 C C . CYS A 1 101 ? 1.988 0.919 -10.471 1.00 95.06 101 CYS A C 1
ATOM 776 O O . CYS A 1 101 ? 1.379 0.826 -9.405 1.00 95.06 101 CYS A O 1
ATOM 778 N N . ARG A 1 102 ? 1.362 1.050 -11.647 1.00 95.19 102 ARG A N 1
ATOM 779 C CA . ARG A 1 102 ? -0.099 1.086 -11.787 1.00 95.19 102 ARG A CA 1
ATOM 780 C C . ARG A 1 102 ? -0.758 -0.234 -11.382 1.00 95.19 102 ARG A C 1
ATOM 782 O O . ARG A 1 102 ? -1.762 -0.208 -10.679 1.00 95.19 102 ARG A O 1
ATOM 789 N N . GLU A 1 103 ? -0.208 -1.369 -11.804 1.00 97.06 103 GLU A N 1
ATOM 790 C CA . GLU A 1 103 ? -0.723 -2.698 -11.436 1.00 97.06 103 GLU A CA 1
ATOM 791 C C . GLU A 1 103 ? -0.648 -2.937 -9.926 1.00 97.06 103 GLU A C 1
ATOM 793 O O . GLU A 1 103 ? -1.605 -3.427 -9.331 1.00 97.06 103 GLU A O 1
ATOM 798 N N . VAL A 1 104 ? 0.453 -2.533 -9.286 1.00 96.50 104 VAL A N 1
ATOM 799 C CA . VAL A 1 104 ? 0.604 -2.618 -7.828 1.00 96.50 104 VAL A CA 1
ATOM 800 C C . VAL A 1 104 ? -0.415 -1.729 -7.119 1.00 96.50 104 VAL A C 1
ATOM 802 O O . VAL A 1 104 ? -1.042 -2.179 -6.164 1.00 96.50 104 VAL A O 1
ATOM 805 N N . ALA A 1 105 ? -0.611 -0.490 -7.578 1.00 96.88 105 ALA A N 1
ATOM 806 C CA . ALA A 1 105 ? -1.593 0.411 -6.979 1.00 96.88 105 ALA A CA 1
ATOM 807 C C . ALA A 1 105 ? -3.023 -0.143 -7.085 1.00 96.88 105 ALA A C 1
ATOM 809 O O . ALA A 1 105 ? -3.757 -0.126 -6.098 1.00 96.88 105 ALA A O 1
ATOM 810 N N . ASP A 1 106 ? -3.408 -0.678 -8.246 1.00 96.19 106 ASP A N 1
ATOM 811 C CA . ASP A 1 106 ? -4.736 -1.275 -8.419 1.00 96.19 106 ASP A CA 1
ATOM 812 C C . ASP A 1 106 ? -4.890 -2.563 -7.597 1.00 96.19 106 ASP A C 1
ATOM 814 O O . ASP A 1 106 ? -5.902 -2.750 -6.924 1.00 96.19 106 ASP A O 1
ATOM 818 N N . GLY A 1 107 ? -3.850 -3.400 -7.545 1.00 97.06 107 GLY A N 1
ATOM 819 C CA . GLY A 1 107 ? -3.821 -4.586 -6.691 1.00 97.06 107 GLY A CA 1
ATOM 820 C C . GLY A 1 107 ? -3.983 -4.249 -5.207 1.00 97.06 107 GLY A C 1
ATOM 821 O O . GLY A 1 107 ? -4.767 -4.898 -4.518 1.00 97.06 107 GLY A O 1
ATOM 822 N N . LEU A 1 108 ? -3.304 -3.205 -4.721 1.00 96.81 108 LEU A N 1
ATOM 823 C CA . LEU A 1 108 ? -3.447 -2.726 -3.343 1.00 96.81 108 LEU A CA 1
ATOM 824 C C . LEU A 1 108 ? -4.841 -2.162 -3.072 1.00 96.81 108 LEU A C 1
ATOM 826 O O . LEU A 1 108 ? -5.407 -2.455 -2.024 1.00 96.81 108 LEU A O 1
ATOM 830 N N . ARG A 1 109 ? -5.413 -1.393 -4.003 1.00 96.31 109 ARG A N 1
ATOM 831 C CA . ARG A 1 109 ? -6.780 -0.868 -3.874 1.00 96.31 109 ARG A CA 1
ATOM 832 C C . ARG A 1 109 ? -7.789 -2.005 -3.731 1.00 96.31 109 ARG A C 1
ATOM 834 O O . ARG A 1 109 ? -8.557 -2.021 -2.777 1.00 96.31 109 ARG A O 1
ATOM 841 N N . ILE A 1 110 ? -7.732 -2.976 -4.641 1.00 96.81 110 ILE A N 1
ATOM 842 C CA . ILE A 1 110 ? -8.605 -4.153 -4.620 1.00 96.81 110 ILE A CA 1
ATOM 843 C C . ILE A 1 110 ? -8.398 -4.945 -3.323 1.00 96.81 110 ILE A C 1
ATOM 845 O O . ILE A 1 110 ? -9.364 -5.334 -2.672 1.00 96.81 110 ILE A O 1
ATOM 849 N N . PHE A 1 111 ? -7.145 -5.161 -2.917 1.00 96.00 111 PHE A N 1
ATOM 850 C CA . PHE A 1 111 ? -6.828 -5.850 -1.670 1.00 96.00 111 PHE A CA 1
ATOM 851 C C . PHE A 1 111 ? -7.435 -5.135 -0.459 1.00 96.00 111 PHE A C 1
ATOM 853 O O . PHE A 1 111 ? -8.072 -5.787 0.365 1.00 96.00 111 PHE A O 1
ATOM 860 N N . LEU A 1 112 ? -7.288 -3.811 -0.361 1.00 95.44 112 LEU A N 1
ATOM 861 C CA . LEU A 1 112 ? -7.864 -3.012 0.722 1.00 95.44 112 LEU A CA 1
ATOM 862 C C . LEU A 1 112 ? -9.393 -3.102 0.738 1.00 95.44 112 LEU A C 1
ATOM 864 O O . LEU A 1 112 ? -9.955 -3.358 1.800 1.00 95.44 112 LEU A O 1
ATOM 868 N N . ASP A 1 113 ? -10.052 -2.986 -0.420 1.00 94.56 113 ASP A N 1
ATOM 869 C CA . ASP A 1 113 ? -11.516 -3.080 -0.529 1.00 94.56 113 ASP A CA 1
ATOM 870 C C . ASP A 1 113 ? -12.053 -4.403 0.058 1.00 94.56 113 ASP A C 1
ATOM 872 O O . ASP A 1 113 ? -13.098 -4.419 0.711 1.00 94.56 113 ASP A O 1
ATOM 876 N N . PHE A 1 114 ? -11.323 -5.513 -0.112 1.00 94.56 114 PHE A N 1
ATOM 877 C CA . PHE A 1 114 ? -11.713 -6.823 0.427 1.00 94.56 114 PHE A CA 1
ATOM 878 C C . PHE A 1 114 ? -11.240 -7.092 1.862 1.00 94.56 114 PHE A C 1
ATOM 880 O O . PHE A 1 114 ? -11.873 -7.862 2.591 1.00 94.56 114 PHE A O 1
ATOM 887 N N . THR A 1 115 ? -10.115 -6.510 2.273 1.00 94.06 115 THR A N 1
ATOM 888 C CA . THR A 1 115 ? -9.472 -6.849 3.553 1.00 94.06 115 THR A CA 1
ATOM 889 C C . THR A 1 115 ? -9.797 -5.890 4.681 1.00 94.06 115 THR A C 1
ATOM 891 O O . THR A 1 115 ? -9.688 -6.285 5.844 1.00 94.06 115 THR A O 1
ATOM 894 N N . ILE A 1 116 ? -10.248 -4.670 4.375 1.00 91.94 116 ILE A N 1
ATOM 895 C CA . ILE A 1 116 ? -10.459 -3.646 5.398 1.00 91.94 116 ILE A CA 1
ATOM 896 C C . ILE A 1 116 ? -11.423 -4.127 6.484 1.00 91.94 116 ILE A C 1
ATOM 898 O O . ILE A 1 116 ? -11.053 -4.202 7.650 1.00 91.94 116 ILE A O 1
ATOM 902 N N . GLY A 1 117 ? -12.606 -4.596 6.088 1.00 88.69 117 GLY A N 1
ATOM 903 C CA . GLY A 1 117 ? -13.628 -5.069 7.022 1.00 88.69 117 GLY A CA 1
ATOM 904 C C . GLY A 1 117 ? -13.333 -6.421 7.676 1.00 88.69 117 GLY A C 1
ATOM 905 O O . GLY A 1 117 ? -14.048 -6.800 8.599 1.00 88.69 117 GLY A O 1
ATOM 906 N N . THR A 1 118 ? -12.324 -7.162 7.207 1.00 89.62 118 THR A N 1
ATOM 907 C CA . THR A 1 118 ? -12.056 -8.530 7.675 1.00 89.62 118 THR A CA 1
ATOM 908 C C . THR A 1 118 ? -10.856 -8.612 8.607 1.00 89.62 118 THR A C 1
ATOM 910 O O . THR A 1 118 ? -10.954 -9.268 9.641 1.00 89.62 118 THR A O 1
ATOM 913 N N . ILE A 1 119 ? -9.740 -7.959 8.267 1.00 92.75 119 ILE A N 1
ATOM 914 C CA . ILE A 1 119 ? -8.470 -8.127 8.993 1.00 92.75 119 ILE A CA 1
ATOM 915 C C . ILE A 1 119 ? -7.739 -6.821 9.329 1.00 92.75 119 ILE A C 1
ATOM 917 O O . ILE A 1 119 ? -6.754 -6.884 10.059 1.00 92.75 119 ILE A O 1
ATOM 921 N N . LEU A 1 120 ? -8.166 -5.661 8.809 1.00 92.88 120 LEU A N 1
ATOM 922 C CA . LEU A 1 120 ? -7.439 -4.395 9.017 1.00 92.88 120 LEU A CA 1
ATOM 923 C C . LEU A 1 120 ? -8.078 -3.449 10.042 1.00 92.88 120 LEU A C 1
ATOM 925 O O . LEU A 1 120 ? -7.424 -2.491 10.433 1.00 92.88 120 LEU A O 1
ATOM 929 N N . LEU A 1 121 ? -9.318 -3.699 10.471 1.00 93.25 121 LEU A N 1
ATOM 930 C CA . LEU A 1 121 ? -9.978 -2.920 11.525 1.00 93.25 121 LEU A CA 1
ATOM 931 C C . LEU A 1 121 ? -9.755 -3.543 12.904 1.00 93.25 121 LEU A C 1
ATOM 933 O O . LEU A 1 121 ? -9.802 -4.774 13.054 1.00 93.25 121 LEU A O 1
ATOM 937 N N . TYR A 1 122 ? -9.615 -2.700 13.924 1.00 93.31 122 TYR A N 1
ATOM 938 C CA . TYR A 1 122 ? -9.705 -3.140 15.316 1.00 93.31 122 TYR A CA 1
ATOM 939 C C . TYR A 1 122 ? -11.157 -3.480 15.696 1.00 93.31 122 TYR A C 1
ATOM 941 O O . TYR A 1 122 ? -12.108 -3.092 15.013 1.00 93.31 122 TYR A O 1
ATOM 949 N N . GLU A 1 123 ? -11.356 -4.218 16.792 1.00 89.69 123 GLU A N 1
ATOM 950 C CA . GLU A 1 123 ? -12.706 -4.563 17.277 1.00 89.69 123 GLU A CA 1
ATOM 951 C C . GLU A 1 123 ? -13.523 -3.311 17.621 1.00 89.69 123 GLU A C 1
ATOM 953 O O . GLU A 1 123 ? -14.735 -3.257 17.403 1.00 89.69 123 GLU A O 1
ATOM 958 N N . GLU A 1 124 ? -12.856 -2.282 18.136 1.00 89.75 124 GLU A N 1
ATOM 959 C CA . GLU A 1 124 ? -13.452 -1.007 18.515 1.00 89.75 124 GLU A CA 1
ATOM 960 C C . GLU A 1 124 ? -13.973 -0.214 17.309 1.00 89.75 124 GLU A C 1
ATOM 962 O O . GLU A 1 124 ? -14.917 0.561 17.462 1.00 89.75 124 GLU A O 1
ATOM 967 N N . GLU A 1 125 ? -13.401 -0.426 16.122 1.00 88.88 125 GLU A N 1
ATOM 968 C CA . GLU A 1 125 ? -13.784 0.252 14.876 1.00 88.88 125 GLU A CA 1
ATOM 969 C C . GLU A 1 125 ? -14.905 -0.469 14.116 1.00 88.88 125 GLU A C 1
ATOM 971 O O . GLU A 1 125 ? -15.470 0.089 13.178 1.00 88.88 125 GLU A O 1
ATOM 976 N N . ARG A 1 126 ? -15.243 -1.706 14.505 1.00 85.19 126 ARG A N 1
ATOM 977 C CA . ARG A 1 126 ? -16.325 -2.499 13.890 1.00 85.19 126 ARG A CA 1
ATOM 978 C C . ARG A 1 126 ? -17.731 -2.127 14.376 1.00 85.19 126 ARG A C 1
ATOM 980 O O . ARG A 1 126 ? -18.699 -2.751 13.939 1.00 85.19 126 ARG A O 1
ATOM 987 N N . ARG A 1 127 ? -17.842 -1.182 15.309 1.00 66.94 127 ARG A N 1
ATOM 988 C CA . ARG A 1 127 ? -19.113 -0.723 15.888 1.00 66.94 127 ARG A CA 1
ATOM 989 C C . ARG A 1 127 ? -19.755 0.369 15.047 1.00 66.94 127 ARG A C 1
ATOM 991 O O . ARG A 1 127 ? -20.994 0.304 14.903 1.00 66.94 127 ARG A O 1
#

Organism: Triatoma infestans (NCBI:txid30076)

Secondary structure (DSSP, 8-state):
--------SSGGG-------HHHHHHHHHHHIIIIIT--PPPSSPSS-HHHHHHHHHHHHHHHHHHHHHHHHHHHTTS---TT-------HHHHHHHHHHHHHHHHHHHHHHHHHIIIIIS-GGGG-